Protein AF-A0A920LKR9-F1 (afdb_monomer)

Secondary structure (DSSP, 8-state):
-TT--BSS-EEE-TTGGGS-HHHHHHHHTTB-TT-EEE----

Radius of gyration: 10.43 Å; Cα contacts (8 Å, |Δi|>4): 41; chains: 1; bounding box: 21×23×24 Å

Mean predicted aligned error: 3.6 Å

Solvent-accessible surface area (backbone atoms only — not comparable to full-atom values): 2720 Å² total; per-residue (Å²): 114,84,98,47,68,42,33,91,38,81,44,77,44,77,72,60,84,82,52,52,73,69,54,50,50,64,53,56,75,29,55,29,90,72,33,46,74,46,71,74,92,125

Foldseek 3Di:
DPPAAQEQEEEEDEPPVVDDPVVVVVVVVRYHPNYHYDDDDD

pLDDT: mean 89.55, std 8.57, range [57.94, 97.31]

Sequence (42 aa):
MRGRTLDNAFVILDEGQNTTEKQMKMFLTRMGISAKFILPEI

Structure (mmCIF, N/CA/C/O backbone):
data_AF-A0A920LKR9-F1
#
_entry.id   AF-A0A920LKR9-F1
#
loop_
_atom_site.group_PDB
_atom_site.id
_atom_site.type_symbol
_atom_site.label_atom_id
_atom_site.label_alt_id
_atom_site.label_comp_id
_atom_site.label_asym_id
_atom_site.label_entity_id
_atom_site.label_seq_id
_atom_site.pdbx_PDB_ins_code
_atom_site.Cartn_x
_atom_site.Cartn_y
_atom_site.Cartn_z
_atom_site.occupancy
_atom_site.B_iso_or_equiv
_atom_site.auth_seq_id
_atom_site.auth_comp_id
_atom_site.auth_asym_id
_atom_site.auth_atom_id
_atom_site.pdbx_PDB_model_num
ATOM 1 N N . MET A 1 1 ? -6.315 8.033 -1.388 1.00 65.12 1 MET A N 1
ATOM 2 C CA . MET A 1 1 ? -6.443 7.557 0.014 1.00 65.12 1 MET A CA 1
ATOM 3 C C . MET A 1 1 ? -6.084 8.636 1.053 1.00 65.12 1 MET A C 1
ATOM 5 O O . MET A 1 1 ? -5.690 8.310 2.167 1.00 65.12 1 MET A O 1
ATOM 9 N N . ARG A 1 2 ? -6.194 9.938 0.734 1.00 74.81 2 ARG A N 1
ATOM 10 C CA . ARG A 1 2 ? -5.884 10.994 1.714 1.00 74.81 2 ARG A CA 1
ATOM 11 C C . ARG A 1 2 ? -6.958 11.010 2.803 1.00 74.81 2 ARG A C 1
ATOM 13 O O . ARG A 1 2 ? -8.137 10.929 2.484 1.00 74.81 2 ARG A O 1
ATOM 20 N N . GLY A 1 3 ? -6.529 11.064 4.063 1.00 80.06 3 GLY A N 1
ATOM 21 C CA . GLY A 1 3 ? -7.427 11.097 5.222 1.00 80.06 3 GLY A CA 1
ATOM 22 C C . GLY A 1 3 ? -8.230 9.814 5.469 1.00 80.06 3 GLY A C 1
ATOM 23 O O . GLY A 1 3 ? -9.177 9.845 6.242 1.00 80.06 3 GLY A O 1
ATOM 24 N N . ARG A 1 4 ? -7.894 8.697 4.809 1.00 85.38 4 ARG A N 1
ATOM 25 C CA . ARG A 1 4 ? -8.600 7.416 4.952 1.00 85.38 4 ARG A CA 1
ATOM 26 C C . ARG A 1 4 ? -7.591 6.320 5.284 1.00 85.38 4 ARG A C 1
ATOM 28 O O . ARG A 1 4 ? -6.557 6.234 4.621 1.00 85.38 4 ARG A O 1
ATOM 35 N N . THR A 1 5 ? -7.925 5.493 6.266 1.00 92.88 5 THR A N 1
ATOM 36 C CA . THR A 1 5 ? -7.265 4.210 6.529 1.00 92.88 5 THR A CA 1
ATOM 37 C C . THR A 1 5 ? -8.130 3.111 5.927 1.00 92.88 5 THR A C 1
ATOM 39 O O . THR A 1 5 ? -9.349 3.117 6.102 1.00 92.88 5 THR A O 1
ATOM 42 N N . LEU A 1 6 ? -7.522 2.194 5.184 1.00 92.31 6 LEU A N 1
ATOM 43 C CA . LEU A 1 6 ? -8.191 1.009 4.665 1.00 92.31 6 LEU A CA 1
ATOM 44 C C . LEU A 1 6 ? -8.075 -0.108 5.696 1.00 92.31 6 LEU A C 1
ATOM 46 O O . LEU A 1 6 ? -7.138 -0.877 5.602 1.00 92.31 6 LEU A O 1
ATOM 50 N N . ASP A 1 7 ? -8.958 -0.170 6.692 1.00 92.06 7 ASP A N 1
ATOM 51 C CA . ASP A 1 7 ? -8.844 -1.173 7.765 1.00 92.06 7 ASP A CA 1
ATOM 52 C C . ASP A 1 7 ? -9.525 -2.503 7.425 1.00 92.06 7 ASP A C 1
ATOM 54 O O . ASP A 1 7 ? -8.899 -3.545 7.500 1.00 92.06 7 ASP A O 1
ATOM 58 N N . ASN A 1 8 ? -10.758 -2.482 6.921 1.00 92.69 8 ASN A N 1
ATOM 59 C CA . ASN A 1 8 ? -11.482 -3.694 6.514 1.00 92.69 8 ASN A CA 1
ATOM 60 C C . ASN A 1 8 ? -11.586 -3.792 4.990 1.00 92.69 8 ASN A C 1
ATOM 62 O O . ASN A 1 8 ? -12.677 -3.913 4.434 1.00 92.69 8 ASN A O 1
ATOM 66 N N . ALA A 1 9 ? -10.453 -3.653 4.303 1.00 91.88 9 ALA A N 1
ATOM 67 C CA . ALA A 1 9 ? -10.389 -3.681 2.846 1.00 91.88 9 ALA A CA 1
ATOM 68 C C . AL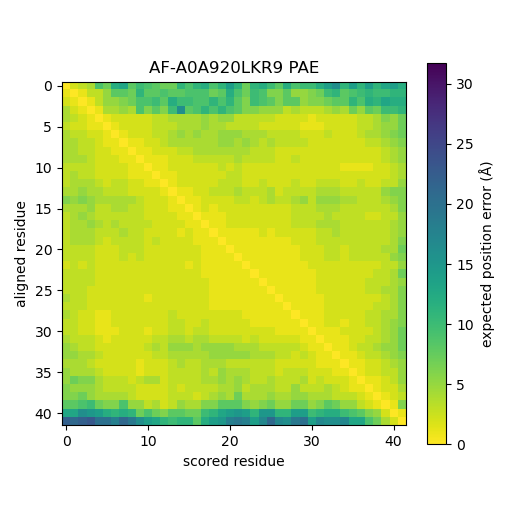A A 1 9 ? -9.590 -4.884 2.341 1.00 91.88 9 ALA A C 1
ATOM 70 O O . ALA A 1 9 ? -8.603 -5.297 2.954 1.00 91.88 9 ALA A O 1
ATOM 71 N N . PHE A 1 10 ? -9.999 -5.386 1.177 1.00 93.75 10 PHE A N 1
ATOM 72 C CA . PHE A 1 10 ? -9.195 -6.283 0.363 1.00 93.75 10 PHE A CA 1
ATOM 73 C C . PHE A 1 10 ? -8.674 -5.502 -0.841 1.00 93.75 10 PHE A C 1
ATOM 75 O O . PHE A 1 10 ? -9.467 -5.007 -1.643 1.00 93.75 10 PHE A O 1
ATOM 82 N N . VAL A 1 11 ? -7.356 -5.333 -0.933 1.00 92.50 11 VAL A N 1
ATOM 83 C CA . VAL A 1 11 ? -6.721 -4.511 -1.969 1.00 92.50 11 VAL A CA 1
ATOM 84 C C . VAL A 1 11 ? -5.929 -5.393 -2.922 1.00 92.50 11 VAL A C 1
ATOM 86 O O . VAL A 1 11 ? -5.076 -6.166 -2.502 1.00 92.50 11 VAL A O 1
ATOM 89 N N . ILE A 1 12 ? -6.193 -5.254 -4.215 1.00 92.88 12 ILE A N 1
ATOM 90 C CA . ILE A 1 12 ? -5.380 -5.863 -5.266 1.00 92.88 12 ILE A CA 1
ATOM 91 C C . ILE A 1 12 ? -4.555 -4.735 -5.864 1.00 92.88 12 ILE A C 1
ATOM 93 O O . ILE A 1 12 ? -5.122 -3.749 -6.341 1.00 92.88 12 ILE A O 1
ATOM 97 N N . LEU A 1 13 ? -3.233 -4.847 -5.76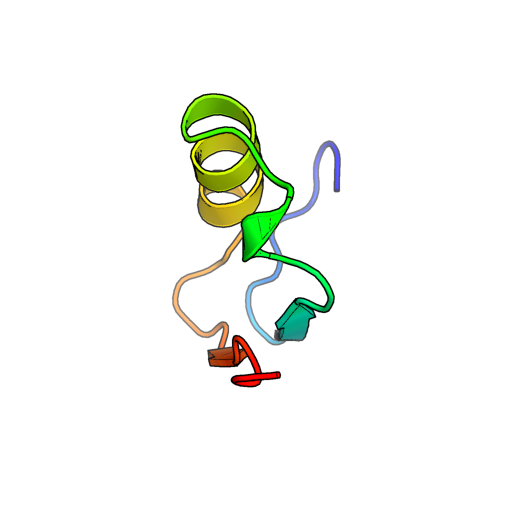5 1.00 91.44 13 LEU A N 1
ATOM 98 C CA . LEU A 1 13 ? -2.325 -3.860 -6.331 1.00 91.44 13 LEU A CA 1
ATOM 99 C C . LEU A 1 13 ? -1.759 -4.406 -7.638 1.00 91.44 13 LEU A C 1
ATOM 101 O O . LEU A 1 13 ? -0.831 -5.210 -7.622 1.00 91.44 13 LEU A O 1
ATOM 105 N N . ASP A 1 14 ? -2.349 -3.966 -8.743 1.00 91.19 14 ASP A N 1
ATOM 106 C CA . ASP A 1 14 ? -1.837 -4.239 -10.082 1.00 91.19 14 ASP A CA 1
ATOM 107 C C . ASP A 1 14 ? -0.637 -3.328 -10.395 1.00 91.19 14 ASP A C 1
ATOM 109 O O . ASP A 1 14 ? -0.53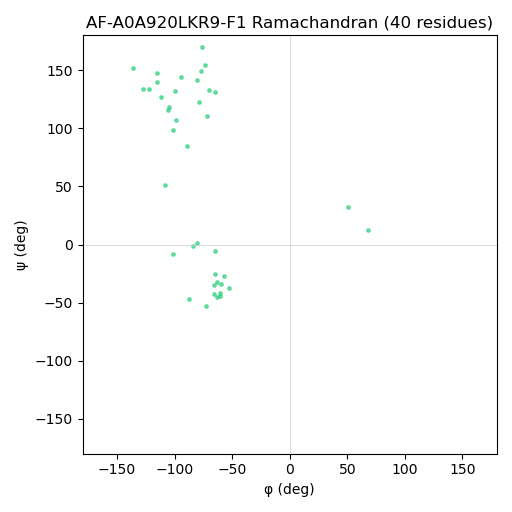8 -2.217 -9.863 1.00 91.19 14 ASP A O 1
ATOM 113 N N . GLU A 1 15 ? 0.290 -3.818 -11.213 1.00 90.38 15 GLU A N 1
ATOM 114 C CA . GLU A 1 15 ? 1.551 -3.151 -11.573 1.00 90.38 15 GLU A CA 1
ATOM 115 C C . GLU A 1 15 ? 2.398 -2.640 -10.386 1.00 90.38 15 GLU A C 1
ATOM 117 O O . GLU A 1 15 ? 3.115 -1.637 -10.479 1.00 90.38 15 GLU A O 1
ATOM 122 N N . GLY A 1 16 ? 2.355 -3.323 -9.238 1.00 89.56 16 GLY A N 1
ATOM 123 C CA . GLY A 1 16 ? 3.098 -2.914 -8.041 1.00 89.56 16 GLY A CA 1
ATOM 124 C C . GLY A 1 16 ? 4.615 -2.774 -8.254 1.00 89.56 16 GLY A C 1
ATOM 125 O O . GLY A 1 16 ? 5.255 -1.948 -7.597 1.00 89.56 16 GLY A O 1
ATOM 126 N N . GLN A 1 17 ? 5.178 -3.516 -9.211 1.00 90.12 17 GLN A N 1
ATOM 127 C CA . GLN A 1 17 ? 6.579 -3.457 -9.636 1.00 90.12 17 GLN A CA 1
ATOM 128 C C . GLN A 1 17 ? 6.984 -2.119 -10.268 1.00 90.12 17 GLN A C 1
ATOM 130 O O . GLN A 1 17 ? 8.150 -1.738 -10.194 1.00 90.12 17 GLN A O 1
ATOM 135 N N . ASN A 1 18 ? 6.037 -1.372 -10.841 1.00 94.06 18 ASN A N 1
ATOM 136 C CA . ASN A 1 18 ? 6.299 -0.074 -11.470 1.00 94.06 18 ASN A CA 1
ATOM 137 C C . ASN A 1 18 ? 6.399 1.069 -10.441 1.00 94.06 18 ASN A C 1
ATOM 139 O O . ASN A 1 18 ? 6.585 2.233 -10.803 1.00 94.06 18 ASN A O 1
ATOM 143 N N . THR A 1 19 ? 6.266 0.764 -9.147 1.00 94.69 19 THR A N 1
ATOM 144 C CA . THR A 1 19 ? 6.304 1.759 -8.075 1.00 94.69 19 THR A CA 1
ATOM 145 C C . THR A 1 19 ? 7.700 1.911 -7.479 1.00 94.69 19 THR A C 1
ATOM 147 O O . THR A 1 19 ? 8.453 0.957 -7.303 1.00 94.69 19 THR A O 1
ATOM 150 N N . THR A 1 20 ? 8.048 3.139 -7.097 1.00 96.62 20 THR A N 1
ATOM 151 C CA . THR A 1 20 ? 9.232 3.380 -6.265 1.00 96.62 20 THR A CA 1
ATOM 152 C C . THR A 1 20 ? 8.977 2.937 -4.826 1.00 96.62 20 THR A C 1
ATOM 154 O O . THR A 1 20 ? 7.852 3.008 -4.326 1.00 96.62 20 THR A O 1
ATOM 157 N N . GLU A 1 21 ? 10.040 2.604 -4.094 1.00 96.31 21 GLU A N 1
ATOM 158 C CA . GLU A 1 21 ? 9.955 2.255 -2.669 1.00 96.31 21 GLU A CA 1
ATOM 159 C C . GLU A 1 21 ? 9.225 3.335 -1.847 1.00 96.31 21 GLU A C 1
ATOM 161 O O . GLU A 1 21 ? 8.427 3.037 -0.957 1.00 96.31 21 GLU A O 1
ATOM 166 N N . LYS A 1 22 ? 9.440 4.615 -2.177 1.00 97.31 22 LYS A N 1
ATOM 167 C CA . LYS A 1 22 ? 8.745 5.736 -1.532 1.00 97.31 22 LYS A CA 1
ATOM 168 C C . LYS A 1 22 ? 7.239 5.691 -1.788 1.00 97.31 22 LYS A C 1
ATOM 170 O O . LYS A 1 22 ? 6.465 5.895 -0.856 1.00 97.31 22 LYS A O 1
ATOM 175 N N . GLN A 1 23 ? 6.818 5.435 -3.025 1.00 95.00 23 GLN A N 1
ATOM 176 C CA . GLN A 1 23 ? 5.399 5.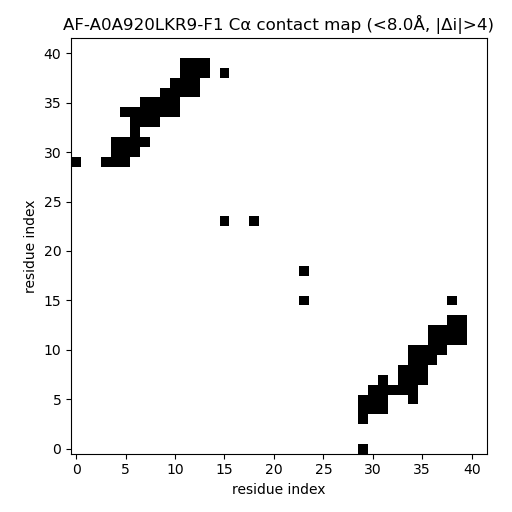317 -3.369 1.00 95.00 23 GLN A CA 1
ATOM 177 C C . GLN A 1 23 ? 4.765 4.103 -2.686 1.00 95.00 23 GLN A C 1
ATOM 179 O O . GLN A 1 23 ? 3.695 4.246 -2.095 1.00 95.00 23 GLN A O 1
ATOM 184 N N . MET A 1 24 ? 5.455 2.958 -2.666 1.00 94.19 24 MET A N 1
ATOM 185 C CA . MET A 1 24 ? 4.991 1.765 -1.955 1.00 94.19 24 MET A CA 1
ATOM 186 C C . MET A 1 24 ? 4.834 2.036 -0.451 1.0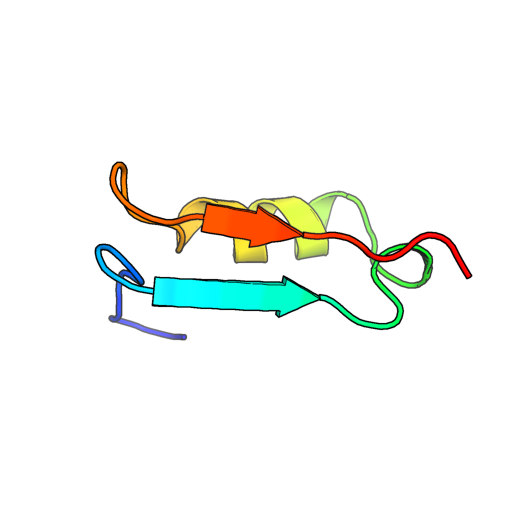0 94.19 24 MET A C 1
ATOM 188 O O . MET A 1 24 ? 3.792 1.739 0.127 1.00 94.19 24 MET A O 1
ATOM 192 N N . LYS A 1 25 ? 5.792 2.716 0.192 1.00 93.56 25 LYS A N 1
ATOM 193 C CA . LYS A 1 25 ? 5.665 3.152 1.599 1.00 93.56 25 LYS A CA 1
ATOM 194 C C . LYS A 1 25 ? 4.477 4.097 1.813 1.00 93.56 25 LYS A C 1
ATOM 196 O O . LYS A 1 25 ? 3.735 3.962 2.788 1.00 93.56 25 LYS A O 1
ATOM 201 N N . MET A 1 26 ? 4.251 5.044 0.902 1.00 93.62 26 MET A N 1
ATOM 202 C CA . MET A 1 26 ? 3.091 5.944 0.969 1.00 93.62 26 MET A CA 1
ATOM 203 C C . MET A 1 26 ? 1.758 5.198 0.842 1.00 93.62 26 MET A C 1
ATOM 205 O O . MET A 1 26 ? 0.774 5.624 1.445 1.00 93.62 26 MET A O 1
ATOM 209 N N . PHE A 1 27 ? 1.719 4.105 0.082 1.00 92.50 27 PHE A N 1
ATOM 210 C CA . PHE A 1 27 ? 0.561 3.224 -0.013 1.00 92.50 27 PHE A CA 1
ATOM 211 C C . PHE A 1 27 ? 0.375 2.392 1.267 1.00 92.50 27 PHE A C 1
ATOM 213 O O . PHE A 1 27 ? -0.685 2.462 1.887 1.00 92.50 27 PHE A O 1
ATOM 220 N N . LEU A 1 28 ? 1.417 1.688 1.725 1.00 91.44 28 LEU A N 1
ATOM 221 C CA . LEU A 1 28 ? 1.362 0.805 2.899 1.00 91.44 28 LEU A CA 1
ATOM 222 C C . LEU A 1 28 ? 0.978 1.541 4.189 1.00 91.44 28 LEU A C 1
ATOM 224 O O . LEU A 1 28 ? 0.238 1.002 5.003 1.00 91.44 28 LEU A O 1
ATOM 228 N N . THR A 1 29 ? 1.382 2.805 4.353 1.00 93.50 29 THR A N 1
ATOM 229 C CA . THR A 1 29 ? 0.975 3.643 5.507 1.00 93.50 29 THR A CA 1
ATOM 230 C C . THR A 1 29 ? -0.526 3.953 5.562 1.00 93.50 29 THR A C 1
ATOM 232 O O . THR A 1 29 ? -0.998 4.575 6.514 1.00 93.50 29 THR A O 1
ATOM 235 N N . ARG A 1 30 ? -1.297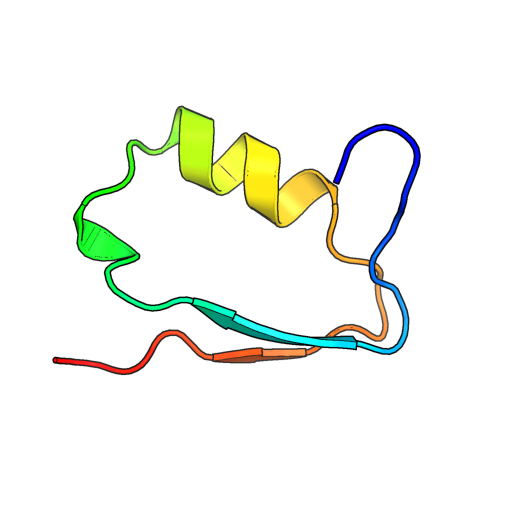 3.552 4.547 1.00 92.94 30 ARG A N 1
ATOM 236 C CA . ARG A 1 30 ? -2.760 3.671 4.517 1.00 92.94 30 ARG A CA 1
ATOM 237 C C . ARG A 1 30 ? -3.478 2.363 4.824 1.00 92.94 30 ARG A C 1
ATOM 239 O O . ARG A 1 30 ? -4.700 2.399 4.964 1.00 92.94 30 ARG A O 1
ATOM 246 N N . MET A 1 31 ? -2.761 1.247 4.926 1.00 93.88 31 MET A N 1
ATOM 247 C CA . MET A 1 31 ? -3.338 -0.054 5.247 1.00 93.88 31 MET A CA 1
ATOM 248 C C . MET A 1 31 ? -3.583 -0.134 6.751 1.00 93.88 31 MET A C 1
ATOM 250 O O . MET A 1 31 ? -2.671 0.084 7.548 1.00 93.88 31 MET A O 1
ATOM 254 N N . GLY A 1 32 ? -4.831 -0.384 7.137 1.00 93.25 32 GLY A N 1
ATOM 255 C CA . GLY A 1 32 ? -5.160 -0.694 8.522 1.00 93.25 32 GLY A CA 1
ATOM 256 C C . GLY A 1 32 ? -4.765 -2.125 8.871 1.00 93.25 32 GLY A C 1
ATOM 257 O O . GLY A 1 32 ? -4.381 -2.914 8.009 1.00 93.25 32 GLY A O 1
ATOM 258 N N . ILE A 1 33 ? -4.831 -2.448 10.158 1.00 92.25 33 ILE A N 1
ATOM 259 C CA . ILE A 1 33 ? -4.303 -3.704 10.706 1.00 92.25 33 ILE A CA 1
ATOM 260 C C . ILE A 1 33 ? -5.083 -4.906 10.167 1.00 92.25 33 ILE A C 1
ATOM 262 O O . ILE A 1 33 ? -4.499 -5.961 9.929 1.00 92.25 33 ILE A O 1
ATOM 266 N N . SER A 1 34 ? -6.388 -4.744 9.945 1.00 94.44 34 SER A N 1
ATOM 267 C CA . SER A 1 34 ? -7.257 -5.829 9.472 1.00 94.44 34 SER A CA 1
ATOM 268 C C . SER A 1 34 ? -7.235 -5.996 7.947 1.00 94.44 34 SER A C 1
ATOM 270 O O . SER A 1 34 ? -7.898 -6.881 7.396 1.00 94.44 34 SER A O 1
ATOM 272 N N . ALA A 1 35 ? -6.473 -5.153 7.252 1.00 94.12 35 ALA A N 1
ATOM 273 C CA . ALA A 1 35 ? -6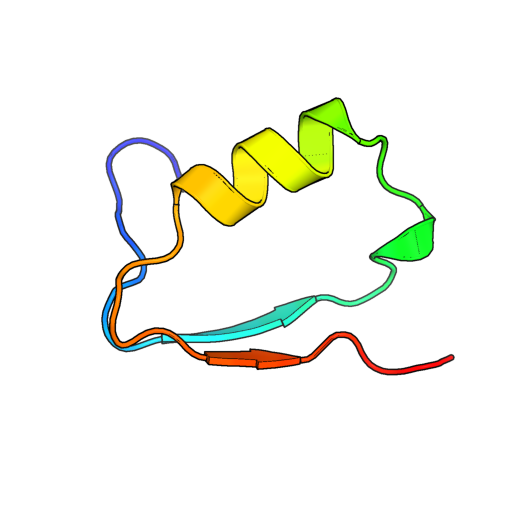.491 -5.068 5.809 1.00 94.12 35 ALA A CA 1
ATOM 274 C C . ALA A 1 35 ? -5.652 -6.177 5.192 1.00 94.12 35 ALA A C 1
ATOM 276 O O . ALA A 1 35 ? -4.566 -6.511 5.664 1.00 94.12 35 ALA A O 1
ATOM 277 N N . LYS A 1 36 ? -6.138 -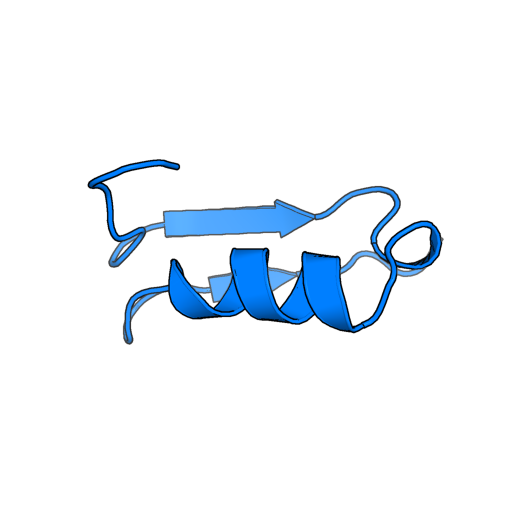6.719 4.081 1.00 92.31 36 LYS A N 1
ATOM 278 C CA . LYS A 1 36 ? -5.410 -7.717 3.301 1.00 92.31 36 LYS A CA 1
ATOM 279 C C . LYS A 1 36 ? -5.100 -7.126 1.944 1.00 92.31 36 LYS A C 1
ATOM 281 O O . LYS A 1 36 ? -5.945 -6.453 1.351 1.00 92.31 36 LYS A O 1
ATOM 286 N N . PHE A 1 37 ? -3.904 -7.391 1.442 1.00 91.31 37 PHE A N 1
ATOM 287 C CA . PHE A 1 37 ? -3.592 -7.079 0.061 1.00 91.31 37 PHE A CA 1
ATOM 288 C C . PHE A 1 37 ? -2.851 -8.220 -0.609 1.00 91.31 37 PHE A C 1
ATOM 290 O O . PHE A 1 37 ? -2.158 -8.997 0.047 1.00 91.31 37 PHE A O 1
ATOM 297 N N . ILE A 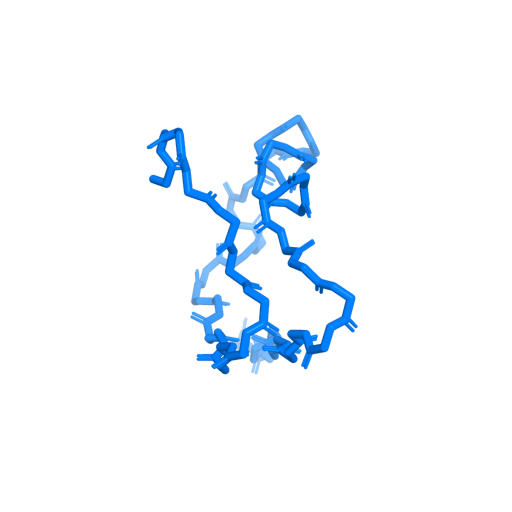1 38 ? -3.036 -8.305 -1.919 1.00 91.31 38 ILE A N 1
ATOM 298 C CA . ILE A 1 38 ? -2.321 -9.222 -2.793 1.00 91.31 38 ILE A CA 1
ATOM 299 C C . ILE A 1 38 ? -1.626 -8.383 -3.856 1.00 91.31 38 ILE A C 1
ATOM 301 O O . ILE A 1 38 ? -2.226 -7.473 -4.435 1.00 91.31 38 ILE A O 1
ATOM 305 N N . LEU A 1 39 ? -0.360 -8.710 -4.086 1.00 88.50 39 LEU A N 1
ATOM 306 C CA . LEU A 1 39 ? 0.374 -8.321 -5.277 1.00 88.50 39 LEU A CA 1
ATOM 307 C C . LEU A 1 39 ? 0.324 -9.537 -6.212 1.00 88.50 39 LEU A C 1
ATOM 309 O O . LEU A 1 39 ? 0.924 -10.558 -5.869 1.00 88.50 39 LEU A O 1
ATOM 313 N N . PRO A 1 40 ? -0.455 -9.515 -7.303 1.00 81.81 40 PRO A N 1
ATOM 314 C CA . PRO A 1 40 ? -0.421 -10.604 -8.265 1.00 81.81 40 PRO A CA 1
ATOM 315 C C . PRO A 1 40 ? 0.964 -10.628 -8.919 1.00 81.81 40 PRO A C 1
ATOM 317 O O . PRO A 1 40 ? 1.451 -9.586 -9.351 1.00 81.81 40 PRO A O 1
ATOM 320 N N . GLU A 1 41 ? 1.602 -11.797 -8.981 1.00 65.12 41 GLU A N 1
ATOM 321 C CA . GLU A 1 41 ? 2.749 -11.986 -9.869 1.00 65.12 41 GLU A CA 1
ATOM 322 C C . GLU A 1 41 ? 2.228 -12.024 -11.308 1.00 65.12 41 GLU A C 1
ATOM 324 O O . GLU A 1 41 ? 1.533 -12.967 -11.698 1.00 65.12 41 GLU A O 1
ATOM 329 N N . ILE A 1 42 ? 2.543 -10.980 -12.074 1.00 57.94 42 ILE A N 1
ATOM 330 C CA . ILE A 1 42 ? 2.549 -10.986 -13.540 1.00 57.94 42 ILE A CA 1
ATOM 331 C C . ILE A 1 42 ? 3.903 -10.442 -13.986 1.00 57.94 42 ILE A C 1
ATOM 333 O O . ILE A 1 42 ? 4.319 -9.395 -13.436 1.00 57.94 42 ILE A O 1
#